Protein AF-A0A512RN31-F1 (afdb_monomer_lite)

Structure (mmCIF, N/CA/C/O backbone):
data_AF-A0A512RN31-F1
#
_entry.id   AF-A0A512RN31-F1
#
loop_
_atom_site.group_PDB
_atom_site.id
_atom_site.type_symbol
_atom_site.label_atom_id
_atom_site.label_alt_id
_atom_site.label_comp_id
_atom_site.label_asym_id
_atom_site.label_entity_id
_atom_site.label_seq_id
_atom_site.pdbx_PDB_ins_code
_atom_site.Cartn_x
_atom_site.Cartn_y
_atom_site.Cartn_z
_atom_site.occupancy
_atom_site.B_iso_or_equiv
_atom_site.auth_seq_id
_atom_site.auth_comp_id
_atom_site.auth_asym_id
_atom_site.auth_atom_id
_atom_site.pdbx_PDB_model_num
ATOM 1 N N . MET A 1 1 ? -7.118 12.153 -1.180 1.00 44.94 1 MET A N 1
ATOM 2 C CA . MET A 1 1 ? -7.392 11.522 0.130 1.00 44.94 1 MET A CA 1
ATOM 3 C C . MET A 1 1 ? -8.608 10.639 -0.055 1.00 44.94 1 MET A C 1
ATOM 5 O O . MET A 1 1 ? -9.573 11.120 -0.636 1.00 44.94 1 MET A O 1
ATOM 9 N N . HIS A 1 2 ? -8.530 9.363 0.338 1.00 47.75 2 HIS A N 1
ATOM 10 C CA . HIS A 1 2 ? -9.686 8.461 0.312 1.00 47.75 2 HIS A CA 1
ATOM 11 C C . HIS A 1 2 ? -10.806 9.064 1.183 1.00 47.75 2 HIS A C 1
ATOM 13 O O . HIS A 1 2 ? -10.462 9.609 2.239 1.00 47.75 2 HIS A O 1
ATOM 19 N N . PRO A 1 3 ? -12.089 9.001 0.776 1.00 49.69 3 PRO A N 1
ATOM 20 C CA . PRO A 1 3 ? -13.175 9.765 1.404 1.00 49.69 3 PRO A CA 1
ATOM 21 C C . PRO A 1 3 ? -13.303 9.577 2.923 1.00 49.69 3 PRO A C 1
ATOM 23 O O . PRO A 1 3 ? -13.727 10.497 3.614 1.00 49.69 3 PRO A O 1
ATOM 26 N N . ASP A 1 4 ? -12.847 8.438 3.449 1.00 60.62 4 ASP A N 1
ATOM 27 C CA . ASP A 1 4 ? -13.033 8.092 4.862 1.00 60.62 4 ASP A CA 1
ATOM 28 C C . ASP A 1 4 ? -11.800 8.337 5.746 1.00 60.62 4 ASP A C 1
ATOM 30 O O . ASP A 1 4 ? -11.862 8.117 6.950 1.00 60.62 4 ASP A O 1
ATOM 34 N N . GLY A 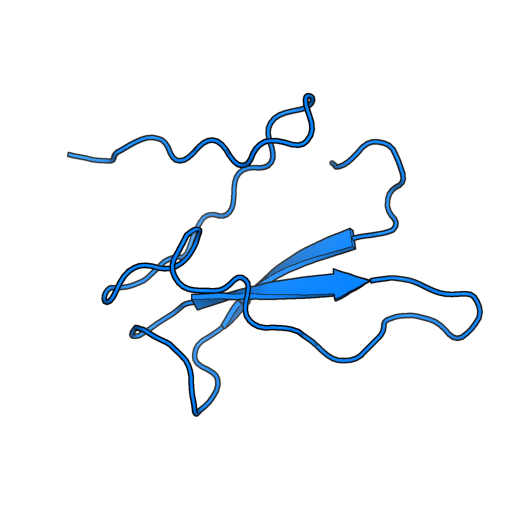1 5 ? -10.647 8.729 5.183 1.00 66.69 5 GLY A N 1
ATOM 35 C CA . GLY A 1 5 ? -9.411 8.976 5.954 1.00 66.69 5 GLY A CA 1
ATOM 36 C C . GLY A 1 5 ? -8.860 7.773 6.745 1.00 66.69 5 GLY A C 1
ATOM 37 O O . GLY A 1 5 ? -7.863 7.903 7.454 1.00 66.69 5 GLY A O 1
ATOM 38 N N . ASN A 1 6 ? -9.479 6.599 6.608 1.00 86.38 6 ASN A N 1
ATOM 39 C CA . ASN A 1 6 ? -9.167 5.396 7.376 1.00 86.38 6 ASN A CA 1
ATOM 40 C C . ASN A 1 6 ? -8.094 4.521 6.724 1.00 86.38 6 ASN A C 1
ATOM 42 O O . ASN A 1 6 ? -7.776 3.467 7.261 1.00 86.38 6 ASN A O 1
ATOM 46 N N . ILE A 1 7 ? -7.531 4.927 5.583 1.00 89.44 7 ILE A N 1
ATOM 47 C CA . ILE A 1 7 ? -6.454 4.190 4.918 1.00 89.44 7 ILE A CA 1
ATOM 48 C C . ILE A 1 7 ? -5.294 5.136 4.610 1.00 89.44 7 ILE A C 1
ATOM 50 O O . ILE A 1 7 ? -5.483 6.180 3.982 1.00 89.44 7 ILE A O 1
ATOM 54 N N . LEU A 1 8 ? -4.094 4.750 5.041 1.00 89.00 8 LEU A N 1
ATOM 55 C CA . LEU A 1 8 ? -2.832 5.413 4.727 1.00 89.00 8 LEU A CA 1
ATOM 56 C C . LEU A 1 8 ? -2.036 4.533 3.767 1.00 89.00 8 LEU A C 1
ATOM 58 O O . LEU A 1 8 ? -1.670 3.425 4.143 1.00 89.00 8 LEU A O 1
ATOM 62 N N . TYR A 1 9 ? -1.739 5.042 2.573 1.00 89.81 9 TYR A N 1
ATOM 63 C CA . TYR A 1 9 ? -0.867 4.390 1.593 1.00 89.81 9 TYR A CA 1
ATOM 64 C C . TYR A 1 9 ? 0.522 5.024 1.621 1.00 89.81 9 TYR A C 1
ATOM 66 O O . TYR A 1 9 ? 0.638 6.243 1.758 1.00 89.81 9 TYR A O 1
ATOM 74 N N . PHE A 1 10 ? 1.569 4.216 1.479 1.00 90.69 10 PHE A N 1
ATOM 75 C CA . PHE A 1 10 ? 2.954 4.686 1.457 1.00 90.69 10 PHE A CA 1
ATOM 76 C C . PHE A 1 10 ? 3.876 3.687 0.747 1.00 90.69 10 PHE A C 1
ATOM 78 O O . PHE A 1 10 ? 3.562 2.503 0.661 1.00 90.69 10 PHE A O 1
ATOM 85 N N . ALA A 1 11 ? 5.019 4.172 0.264 1.00 92.94 11 ALA A N 1
ATOM 86 C CA . ALA A 1 11 ? 6.047 3.369 -0.393 1.00 92.94 11 ALA A CA 1
ATOM 87 C C . ALA A 1 11 ? 7.097 2.869 0.625 1.00 92.94 11 ALA A C 1
ATOM 89 O O . ALA A 1 11 ? 7.452 3.600 1.556 1.00 92.94 11 ALA A O 1
ATOM 90 N N . SER A 1 12 ? 7.582 1.628 0.501 1.00 92.62 12 SER A N 1
ATOM 91 C CA . SER A 1 12 ? 8.558 1.039 1.432 1.00 92.62 12 SER A CA 1
ATOM 92 C C . SER A 1 12 ? 9.354 -0.125 0.824 1.00 92.62 12 SER A C 1
ATOM 94 O O . SER A 1 12 ? 8.807 -0.924 0.073 1.00 92.62 12 SER A O 1
ATOM 96 N N . GLU A 1 13 ? 10.620 -0.279 1.222 1.00 94.00 13 GLU A N 1
ATOM 97 C CA . GLU A 1 13 ? 11.536 -1.361 0.798 1.00 94.00 13 GLU A CA 1
ATOM 98 C C . GLU A 1 13 ? 11.587 -2.505 1.835 1.00 94.00 13 GLU A C 1
ATOM 100 O O . GLU A 1 13 ? 12.642 -3.020 2.212 1.00 94.00 13 GLU A O 1
ATOM 105 N N . ARG A 1 14 ? 10.431 -2.849 2.414 1.00 89.44 14 ARG A N 1
ATOM 106 C CA . ARG A 1 14 ? 10.348 -3.874 3.468 1.00 89.44 14 ARG A CA 1
ATOM 107 C C . ARG A 1 14 ? 10.711 -5.264 2.916 1.00 89.44 14 ARG A C 1
ATOM 109 O O . ARG A 1 14 ? 10.313 -5.586 1.797 1.00 89.44 14 ARG A O 1
ATOM 116 N N . PRO A 1 15 ? 11.377 -6.130 3.708 1.00 89.19 15 PRO A N 1
ATOM 117 C CA . PRO A 1 15 ? 11.639 -7.511 3.306 1.00 89.19 15 PRO A CA 1
ATOM 118 C C . PRO A 1 15 ? 10.352 -8.270 2.963 1.00 89.19 15 PRO A C 1
ATOM 120 O O . PRO A 1 15 ? 9.359 -8.159 3.683 1.00 89.19 15 PRO A O 1
ATOM 123 N N . GLY A 1 16 ? 10.391 -9.076 1.898 1.00 84.62 16 GLY A N 1
ATOM 124 C CA . GLY A 1 16 ? 9.231 -9.836 1.415 1.00 84.62 16 GLY A CA 1
ATOM 125 C C . GLY A 1 16 ? 8.310 -9.061 0.466 1.00 84.62 16 GLY A C 1
ATOM 126 O O . GLY A 1 16 ? 7.220 -9.544 0.168 1.00 84.62 16 GLY A O 1
ATOM 127 N N . GLY A 1 17 ? 8.741 -7.881 0.013 1.00 86.00 17 GLY A N 1
ATOM 128 C CA . GLY A 1 17 ? 8.118 -7.151 -1.085 1.00 86.00 17 GLY A CA 1
ATOM 129 C C . GLY A 1 17 ? 8.270 -7.825 -2.457 1.00 86.00 17 GLY A C 1
ATOM 130 O O . GLY A 1 17 ? 8.984 -8.819 -2.603 1.00 86.00 17 GLY A O 1
ATOM 131 N N . LEU A 1 18 ? 7.569 -7.288 -3.453 1.00 86.88 18 LEU A N 1
ATOM 132 C CA . LEU A 1 18 ? 7.548 -7.751 -4.836 1.00 86.88 18 LEU A CA 1
ATOM 133 C C . LEU A 1 18 ? 8.704 -7.168 -5.660 1.00 86.88 18 LEU A C 1
ATOM 135 O O . LEU A 1 18 ? 9.288 -7.889 -6.469 1.00 86.88 18 LEU A O 1
ATOM 139 N N . GLY A 1 19 ? 9.012 -5.886 -5.461 1.00 85.75 19 GLY A N 1
ATOM 140 C CA . GLY A 1 19 ? 10.073 -5.164 -6.156 1.00 85.75 19 GLY A CA 1
ATOM 141 C C . GLY A 1 19 ? 11.116 -4.566 -5.213 1.00 85.75 19 GLY A C 1
ATOM 142 O O . GLY A 1 19 ? 11.378 -5.083 -4.125 1.00 85.75 19 GLY A O 1
ATOM 143 N N . GLY A 1 20 ? 11.740 -3.471 -5.649 1.00 88.38 20 GLY A N 1
ATOM 144 C CA . GLY A 1 20 ? 12.664 -2.701 -4.816 1.00 88.38 20 GLY A CA 1
ATOM 145 C C . GLY A 1 20 ? 11.906 -1.875 -3.781 1.00 88.38 20 GLY A C 1
ATOM 146 O O . GLY A 1 20 ? 12.064 -2.080 -2.579 1.00 88.38 20 GLY A O 1
ATOM 147 N N . THR A 1 21 ? 11.028 -0.986 -4.245 1.00 91.56 21 THR A N 1
ATOM 148 C CA . THR A 1 21 ? 10.078 -0.254 -3.397 1.00 91.56 21 THR A CA 1
ATOM 149 C C . THR A 1 21 ? 8.653 -0.649 -3.754 1.00 91.56 21 THR A C 1
ATOM 151 O O . THR A 1 21 ? 8.275 -0.544 -4.914 1.00 91.56 21 THR A O 1
ATOM 154 N N . ASP A 1 22 ? 7.851 -1.014 -2.757 1.00 92.94 22 ASP A N 1
ATOM 155 C CA . ASP A 1 22 ? 6.446 -1.381 -2.942 1.00 92.94 22 ASP A CA 1
ATOM 156 C C . ASP A 1 22 ? 5.504 -0.415 -2.220 1.00 92.94 22 ASP A C 1
ATOM 158 O O . ASP A 1 22 ? 5.844 0.171 -1.187 1.00 92.94 22 ASP A O 1
ATOM 162 N N . ILE A 1 23 ? 4.261 -0.357 -2.687 1.00 92.00 23 ILE A N 1
ATOM 163 C CA . ILE A 1 23 ? 3.136 0.251 -1.990 1.00 92.00 23 ILE A CA 1
ATOM 164 C C . ILE A 1 23 ? 2.612 -0.685 -0.897 1.00 92.00 23 ILE A C 1
ATOM 166 O O . ILE A 1 23 ? 2.258 -1.849 -1.121 1.00 92.00 23 ILE A O 1
ATOM 170 N N . TYR A 1 24 ? 2.504 -0.114 0.297 1.00 93.06 24 TYR A N 1
ATOM 171 C CA . TYR A 1 24 ? 1.849 -0.680 1.465 1.00 93.06 24 TYR A CA 1
ATOM 172 C C . TYR A 1 24 ? 0.678 0.204 1.882 1.00 93.06 24 TYR A C 1
ATOM 174 O O . TYR A 1 24 ? 0.633 1.397 1.566 1.00 93.06 24 TYR A O 1
ATOM 182 N N . TYR A 1 25 ? -0.246 -0.370 2.647 1.00 92.31 25 TYR A N 1
ATOM 183 C CA . TYR A 1 25 ? -1.313 0.387 3.285 1.00 92.31 25 TYR A CA 1
ATOM 184 C C . TYR A 1 25 ? -1.535 -0.016 4.743 1.00 92.31 25 TYR A C 1
ATOM 186 O O . TYR A 1 25 ? -1.330 -1.165 5.133 1.00 92.31 25 TYR A O 1
ATOM 194 N N . CYS A 1 26 ? -1.977 0.947 5.549 1.00 93.31 26 CYS A N 1
ATOM 195 C CA . CYS A 1 26 ? -2.463 0.745 6.911 1.00 93.31 26 CYS A CA 1
ATOM 196 C C . CYS A 1 26 ? -3.934 1.139 6.985 1.00 93.31 26 CYS A C 1
ATOM 198 O O . CYS A 1 26 ? -4.312 2.200 6.490 1.00 93.31 26 CYS A O 1
ATOM 200 N N . VAL A 1 27 ? -4.739 0.327 7.667 1.00 92.19 27 VAL A N 1
ATOM 201 C CA . VAL A 1 27 ? -6.128 0.666 7.996 1.00 92.19 27 VAL A CA 1
ATOM 202 C C . VAL A 1 27 ? -6.179 1.220 9.416 1.00 92.19 27 VAL A C 1
ATOM 204 O O . VAL A 1 27 ? -5.595 0.641 10.334 1.00 92.19 27 VAL A O 1
ATOM 207 N N . LYS A 1 28 ? -6.857 2.348 9.604 1.00 91.62 28 LYS A N 1
ATOM 208 C CA . LYS A 1 28 ? -7.144 2.922 10.913 1.00 91.62 28 LYS A CA 1
ATOM 209 C C . LYS A 1 28 ? -8.359 2.224 11.513 1.00 91.62 28 LYS A C 1
ATOM 211 O O . LYS A 1 28 ? -9.391 2.101 10.862 1.00 91.62 28 LYS A O 1
ATOM 216 N N . ASN A 1 29 ? -8.228 1.791 12.756 1.00 87.75 29 ASN A N 1
ATOM 217 C CA . ASN A 1 29 ? -9.306 1.271 13.586 1.00 87.75 29 ASN A CA 1
ATOM 218 C C . ASN A 1 29 ? -9.369 2.062 14.905 1.00 87.75 29 ASN A C 1
ATOM 220 O O . ASN A 1 29 ? -8.597 3.003 15.114 1.00 87.75 29 ASN A O 1
ATOM 224 N N . ASP A 1 30 ? -10.264 1.665 15.808 1.00 88.50 30 ASP A N 1
ATOM 225 C CA . ASP A 1 30 ? -10.469 2.333 17.101 1.00 88.50 30 ASP A CA 1
ATOM 226 C C . ASP A 1 30 ? -9.212 2.349 17.990 1.00 88.50 30 ASP A C 1
ATOM 228 O O . ASP A 1 30 ? -9.061 3.215 18.848 1.00 88.50 30 ASP A O 1
ATOM 232 N N . SER A 1 31 ? -8.282 1.415 17.771 1.00 90.12 31 SER A N 1
ATOM 233 C CA . SER A 1 31 ? -7.000 1.317 18.484 1.00 90.12 31 SER A CA 1
ATOM 234 C C . SER A 1 31 ? -5.847 2.049 17.781 1.00 90.12 31 SER A C 1
A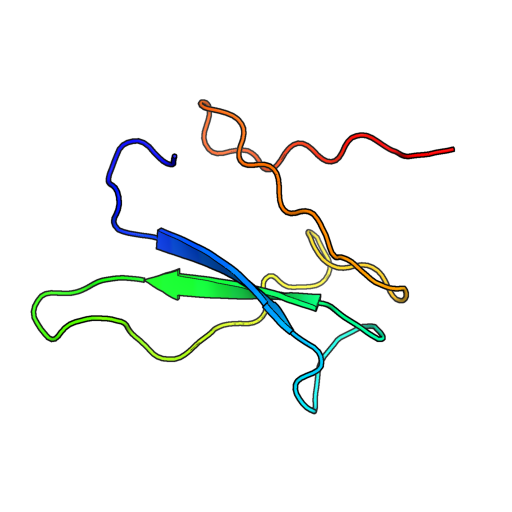TOM 236 O O . SER A 1 31 ? -4.723 2.036 18.280 1.00 90.12 31 SER A O 1
ATOM 238 N N . GLY A 1 32 ? -6.095 2.694 16.637 1.00 90.19 32 GLY 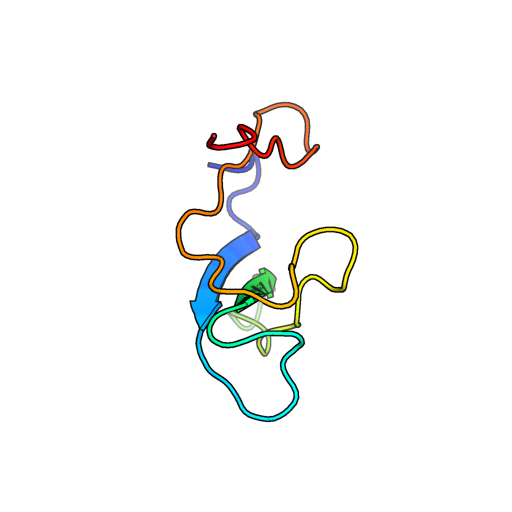A N 1
ATOM 239 C CA . GLY A 1 32 ? -5.089 3.411 15.852 1.00 90.19 32 GLY A CA 1
ATOM 240 C C . GLY A 1 32 ? -4.783 2.744 14.510 1.00 90.19 32 GLY A C 1
ATOM 241 O O . GLY A 1 32 ? -5.653 2.150 13.880 1.00 90.19 32 GLY A O 1
ATOM 242 N N . TRP A 1 33 ? -3.552 2.895 14.022 1.00 93.19 33 TRP A N 1
ATOM 243 C CA . TRP A 1 33 ? -3.135 2.323 12.738 1.00 93.19 33 TRP A CA 1
ATOM 244 C C . TRP A 1 33 ? -2.780 0.841 12.883 1.00 93.19 33 TRP A C 1
ATOM 246 O O . TRP A 1 33 ? -1.936 0.479 13.701 1.00 93.19 33 TRP A O 1
ATOM 256 N N . ALA A 1 34 ? -3.397 -0.010 12.063 1.00 93.31 34 ALA A N 1
ATOM 257 C CA . ALA A 1 34 ? -3.031 -1.416 11.949 1.00 93.31 34 ALA A CA 1
ATOM 258 C C . ALA A 1 34 ? -1.649 -1.599 11.297 1.00 93.31 34 ALA A C 1
ATOM 260 O O . ALA A 1 34 ? -1.096 -0.683 10.677 1.00 93.31 34 ALA A O 1
ATOM 261 N N . ALA A 1 35 ? -1.104 -2.813 11.412 1.00 94.56 35 ALA A N 1
ATOM 262 C CA . ALA A 1 35 ? 0.150 -3.174 10.764 1.00 94.56 35 ALA A CA 1
ATOM 263 C C . ALA A 1 35 ? 0.066 -2.987 9.231 1.00 94.56 35 ALA A C 1
ATOM 265 O O . ALA A 1 35 ? -0.991 -3.241 8.649 1.00 94.56 35 ALA A O 1
ATOM 266 N N . PRO A 1 36 ? 1.159 -2.561 8.572 1.00 93.75 36 PRO A N 1
ATOM 267 C CA . PRO A 1 36 ? 1.190 -2.411 7.123 1.00 93.75 36 PRO A CA 1
ATOM 268 C C . PRO A 1 36 ? 0.933 -3.719 6.383 1.00 93.75 36 PRO A C 1
ATOM 270 O O . PRO A 1 36 ? 1.503 -4.754 6.732 1.00 93.75 36 PRO A O 1
ATOM 273 N N . VAL A 1 37 ? 0.154 -3.639 5.310 1.00 93.81 37 VAL A N 1
ATOM 274 C CA . VAL A 1 37 ? -0.123 -4.747 4.392 1.00 93.81 37 VAL A CA 1
ATOM 275 C C . VAL A 1 37 ? 0.425 -4.391 3.011 1.00 93.81 37 VAL A C 1
ATOM 277 O O . VAL A 1 37 ? 0.232 -3.266 2.549 1.00 93.81 37 VAL A O 1
ATOM 280 N N . ASN A 1 38 ? 1.143 -5.321 2.369 1.00 93.81 38 ASN A N 1
ATOM 281 C CA . ASN A 1 38 ? 1.608 -5.142 0.990 1.00 93.81 38 ASN A CA 1
ATOM 282 C C . ASN A 1 38 ? 0.384 -5.087 0.064 1.00 93.81 38 ASN A C 1
ATOM 284 O O . ASN A 1 38 ? -0.496 -5.942 0.160 1.00 93.81 38 ASN A O 1
ATOM 288 N N . ALA A 1 39 ? 0.318 -4.092 -0.820 1.00 91.94 39 ALA A N 1
ATOM 289 C CA . ALA A 1 39 ? -0.834 -3.880 -1.698 1.00 91.94 39 ALA A CA 1
ATOM 290 C C . ALA A 1 39 ? -0.982 -4.940 -2.811 1.00 91.94 39 ALA A C 1
ATOM 292 O O . ALA A 1 39 ? -1.963 -4.934 -3.555 1.00 91.94 39 ALA A O 1
ATOM 293 N N . GLY A 1 40 ? -0.038 -5.879 -2.895 1.00 91.00 40 GLY A N 1
ATOM 294 C CA . GLY A 1 40 ? -0.088 -7.028 -3.783 1.00 91.00 40 GLY A CA 1
ATOM 295 C C . GLY A 1 40 ? 0.267 -6.697 -5.236 1.00 91.00 40 GLY A C 1
ATOM 296 O O . GLY A 1 40 ? 0.445 -5.535 -5.603 1.00 91.00 40 GLY A O 1
ATOM 297 N N . PRO A 1 41 ? 0.352 -7.726 -6.094 1.00 89.44 41 PRO A N 1
ATOM 298 C CA . PRO A 1 41 ? 0.885 -7.611 -7.456 1.00 89.44 41 PRO A CA 1
ATOM 299 C C . PRO A 1 41 ? -0.058 -6.933 -8.458 1.00 89.44 41 PRO A C 1
ATOM 301 O O . PRO A 1 41 ? 0.311 -6.744 -9.610 1.00 89.44 41 PRO A O 1
ATOM 304 N N . LEU A 1 42 ? -1.287 -6.594 -8.054 1.00 87.88 42 LEU A N 1
ATOM 305 C CA . LEU A 1 42 ? -2.171 -5.754 -8.869 1.00 87.88 42 LEU A CA 1
ATOM 306 C C . LEU A 1 42 ? -1.751 -4.275 -8.812 1.00 87.88 42 LEU A C 1
ATOM 308 O O . LEU A 1 42 ? -2.060 -3.514 -9.723 1.00 87.88 42 LEU A O 1
ATOM 312 N N . ILE A 1 43 ? -1.078 -3.886 -7.726 1.00 86.44 43 ILE A N 1
ATOM 313 C CA . ILE A 1 43 ? -0.656 -2.514 -7.425 1.00 86.44 43 ILE A CA 1
ATOM 314 C C . ILE A 1 43 ? 0.852 -2.374 -7.595 1.00 86.44 43 ILE A C 1
ATOM 316 O O . ILE A 1 43 ? 1.313 -1.414 -8.200 1.00 86.44 43 ILE A O 1
ATOM 320 N N . ASN A 1 44 ? 1.606 -3.330 -7.058 1.00 90.12 44 ASN A N 1
ATOM 321 C CA . ASN A 1 44 ? 3.059 -3.318 -7.091 1.00 90.12 44 ASN A CA 1
ATOM 322 C C . ASN A 1 44 ? 3.589 -3.957 -8.370 1.00 90.12 44 ASN A C 1
ATOM 324 O O . ASN A 1 44 ? 3.036 -4.929 -8.892 1.00 90.12 44 ASN A O 1
ATOM 328 N N . THR A 1 45 ? 4.713 -3.432 -8.829 1.00 87.62 45 THR A N 1
ATOM 329 C CA . THR A 1 45 ? 5.513 -3.951 -9.929 1.00 87.62 45 THR A CA 1
ATOM 330 C C . THR A 1 45 ? 6.775 -4.627 -9.379 1.00 87.62 45 THR A C 1
ATOM 332 O O . THR A 1 45 ? 7.128 -4.450 -8.217 1.00 87.62 45 THR A O 1
ATOM 335 N N . PRO A 1 46 ? 7.529 -5.376 -10.201 1.00 88.62 46 PRO A N 1
ATOM 336 C CA . PRO A 1 46 ? 8.871 -5.824 -9.816 1.00 88.62 46 PRO A CA 1
ATOM 337 C C . PRO A 1 46 ? 9.907 -4.684 -9.674 1.00 88.62 46 PRO A C 1
ATOM 339 O O . PRO A 1 46 ? 11.070 -4.959 -9.387 1.00 88.62 46 PRO A O 1
ATOM 342 N N . GLY A 1 47 ? 9.528 -3.429 -9.958 1.00 87.94 47 GLY A N 1
ATOM 343 C CA . GLY A 1 47 ? 10.394 -2.248 -9.958 1.00 87.94 47 GLY A CA 1
ATOM 344 C C . GLY A 1 47 ? 10.307 -1.425 -8.668 1.00 87.94 47 GLY A C 1
ATOM 345 O O . GLY A 1 47 ? 10.218 -1.978 -7.577 1.00 87.94 47 GLY A O 1
ATOM 346 N N . ASN A 1 48 ? 10.384 -0.094 -8.796 1.00 88.06 48 ASN A N 1
ATOM 347 C CA . ASN A 1 48 ? 10.255 0.844 -7.676 1.00 88.06 48 ASN A CA 1
ATOM 348 C C . ASN A 1 48 ? 8.959 1.652 -7.803 1.00 88.06 48 ASN A C 1
ATOM 350 O O . ASN A 1 48 ? 8.882 2.588 -8.603 1.00 88.06 48 ASN A O 1
ATOM 354 N N . ASP A 1 49 ? 7.974 1.339 -6.968 1.00 84.38 49 ASP A N 1
ATOM 355 C CA . ASP A 1 49 ? 6.685 2.017 -6.900 1.00 84.38 49 ASP A CA 1
ATOM 356 C C . ASP A 1 49 ? 6.706 3.107 -5.820 1.00 84.38 49 ASP A C 1
ATOM 358 O O . ASP A 1 49 ? 6.485 2.862 -4.636 1.00 84.38 49 ASP A O 1
ATOM 362 N N . MET A 1 50 ? 7.012 4.345 -6.224 1.00 80.00 50 MET A N 1
ATOM 363 C CA . MET A 1 50 ? 7.237 5.452 -5.276 1.00 80.00 50 MET A CA 1
ATOM 364 C C . MET A 1 50 ? 6.063 6.424 -5.122 1.00 80.00 50 MET A C 1
ATOM 366 O O . MET A 1 50 ? 6.024 7.190 -4.158 1.00 80.00 50 MET A O 1
ATOM 370 N N . PHE A 1 51 ? 5.107 6.423 -6.052 1.00 76.38 51 PHE A N 1
ATOM 371 C CA . PHE A 1 51 ? 4.076 7.462 -6.128 1.00 76.38 51 PHE A CA 1
ATOM 372 C C . PHE A 1 51 ? 2.665 6.859 -6.173 1.00 76.38 51 PHE A C 1
ATOM 374 O O . PHE A 1 51 ? 2.056 6.803 -7.242 1.00 76.38 51 PHE A O 1
ATOM 381 N N . PRO A 1 52 ? 2.112 6.414 -5.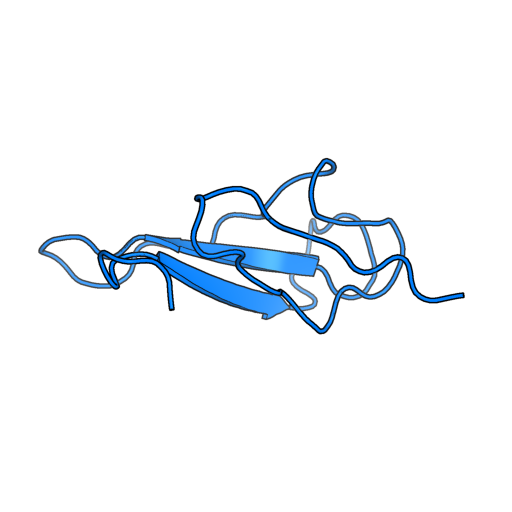028 1.00 66.38 52 PRO A N 1
ATOM 382 C CA . PRO A 1 52 ? 0.729 5.961 -4.984 1.00 66.38 52 PRO A CA 1
ATOM 383 C C . PRO A 1 52 ? -0.220 7.138 -5.253 1.00 66.38 52 PRO A C 1
ATOM 385 O O . PRO A 1 52 ? -0.218 8.131 -4.522 1.00 66.38 52 PRO A O 1
ATOM 388 N N . TYR A 1 53 ? -1.064 7.016 -6.279 1.00 63.53 53 TYR A N 1
ATOM 389 C CA . TYR A 1 53 ? -2.164 7.944 -6.542 1.00 63.53 53 TYR A CA 1
ATOM 390 C C . TYR A 1 53 ? -3.510 7.246 -6.317 1.00 63.53 53 TYR A C 1
ATOM 392 O O . TYR A 1 53 ? -3.806 6.211 -6.910 1.00 63.53 53 TYR A O 1
ATOM 400 N N . ILE A 1 54 ? -4.342 7.825 -5.449 1.00 60.00 54 ILE A N 1
ATOM 401 C CA . ILE A 1 54 ? -5.685 7.316 -5.142 1.00 60.00 54 ILE A CA 1
ATOM 402 C C . ILE A 1 54 ? -6.679 8.125 -5.972 1.00 60.00 54 ILE A C 1
ATOM 404 O O . ILE A 1 54 ? -6.842 9.324 -5.721 1.00 60.00 54 ILE A O 1
ATOM 408 N N . SER A 1 55 ? -7.352 7.487 -6.935 1.00 51.88 55 SER A N 1
ATOM 409 C CA . SER A 1 55 ? -8.476 8.131 -7.614 1.00 51.88 55 SER A CA 1
ATOM 410 C C . SER A 1 55 ? -9.683 8.177 -6.670 1.00 51.88 55 SER A C 1
ATOM 412 O O . SER A 1 55 ? -9.895 7.285 -5.846 1.00 51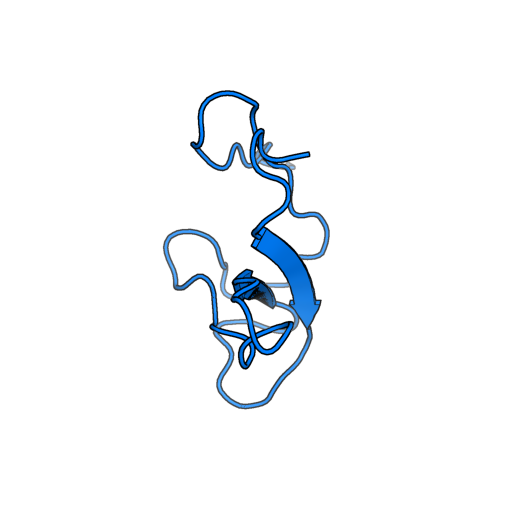.88 55 SER A O 1
ATOM 414 N N . VAL A 1 56 ? -10.480 9.241 -6.761 1.00 49.75 56 VAL A N 1
ATOM 415 C CA . VAL A 1 56 ? -11.612 9.519 -5.853 1.00 49.75 56 VAL A CA 1
ATOM 416 C C . VAL A 1 56 ? -12.758 8.495 -5.980 1.00 49.75 56 VAL A C 1
ATOM 418 O O . VAL A 1 56 ? -13.743 8.595 -5.259 1.00 49.75 56 VAL A O 1
ATOM 421 N N . ALA A 1 57 ? -12.624 7.500 -6.863 1.00 50.53 57 ALA A N 1
ATOM 422 C CA . ALA A 1 57 ? -13.592 6.430 -7.085 1.00 50.53 57 ALA A CA 1
ATOM 423 C C . ALA A 1 57 ? -13.249 5.107 -6.367 1.00 50.53 57 ALA A C 1
ATOM 425 O O . ALA A 1 57 ? -13.979 4.136 -6.519 1.00 50.53 57 ALA A O 1
ATOM 426 N N . GLY A 1 58 ? -12.170 5.047 -5.579 1.00 49.62 58 GLY A N 1
ATOM 427 C CA . GLY A 1 58 ? -11.753 3.811 -4.898 1.00 49.62 58 GLY A CA 1
ATOM 428 C C . GLY A 1 58 ? -10.880 2.889 -5.755 1.00 49.62 58 GLY A C 1
ATOM 429 O O . GLY A 1 58 ? -10.280 1.964 -5.216 1.00 49.62 58 GLY A O 1
ATOM 430 N N . ASP A 1 59 ? -10.714 3.197 -7.043 1.00 52.72 59 ASP A N 1
ATOM 431 C CA . ASP A 1 59 ? -9.787 2.485 -7.919 1.00 52.72 59 ASP A CA 1
ATOM 432 C C . ASP A 1 59 ? -8.415 3.186 -7.955 1.00 52.72 59 ASP A C 1
ATOM 434 O O . ASP A 1 59 ? -8.334 4.393 -8.221 1.00 52.72 59 ASP A O 1
ATOM 438 N N . PRO A 1 60 ? -7.307 2.476 -7.694 1.00 55.53 60 PRO A N 1
ATOM 439 C CA . PRO A 1 60 ? -5.969 3.026 -7.865 1.00 55.53 60 PRO A CA 1
ATOM 440 C C . PRO A 1 60 ? -5.694 3.244 -9.359 1.00 55.53 60 PRO A C 1
ATOM 442 O O . PRO A 1 60 ? -5.653 2.304 -10.149 1.00 55.53 60 PRO A O 1
ATOM 445 N N . TYR A 1 61 ? -5.525 4.508 -9.752 1.00 59.19 61 TYR A N 1
ATOM 446 C CA . TYR A 1 61 ? -5.126 4.881 -11.107 1.00 59.19 61 TYR A CA 1
ATOM 447 C C . TYR A 1 61 ? -3.606 5.017 -11.143 1.00 59.19 61 TYR A C 1
ATOM 449 O O . TYR A 1 61 ? -3.052 5.944 -10.549 1.00 59.19 61 TYR A O 1
ATOM 457 N N . PHE A 1 62 ? -2.939 4.112 -11.855 1.00 64.75 62 PHE A N 1
ATOM 458 C CA . PHE A 1 62 ? -1.522 4.239 -12.181 1.00 64.75 62 PHE A CA 1
ATOM 459 C C . PHE A 1 62 ? -1.392 4.982 -13.510 1.00 64.75 62 PHE A C 1
ATOM 461 O O . PHE A 1 62 ? -1.777 4.432 -14.547 1.00 64.75 62 PHE A O 1
ATOM 468 N N . PRO A 1 63 ? -0.857 6.216 -13.543 1.00 48.19 63 PRO A N 1
ATOM 469 C CA . PRO A 1 63 ? -0.390 6.762 -14.801 1.00 48.19 63 PRO A CA 1
ATOM 470 C C . PRO A 1 63 ? 0.803 5.908 -15.233 1.00 48.19 63 PRO A C 1
ATOM 472 O O . PRO A 1 63 ? 1.861 5.954 -14.612 1.00 48.19 63 PRO A O 1
ATOM 475 N N . LEU A 1 64 ? 0.611 5.101 -16.277 1.00 44.97 64 LEU A N 1
ATOM 476 C CA . LEU A 1 64 ? 1.691 4.399 -16.962 1.00 44.97 64 LEU A CA 1
ATOM 477 C C . LEU A 1 64 ? 2.717 5.446 -17.417 1.00 44.97 64 LEU A C 1
ATOM 479 O O . LEU A 1 64 ? 2.510 6.139 -18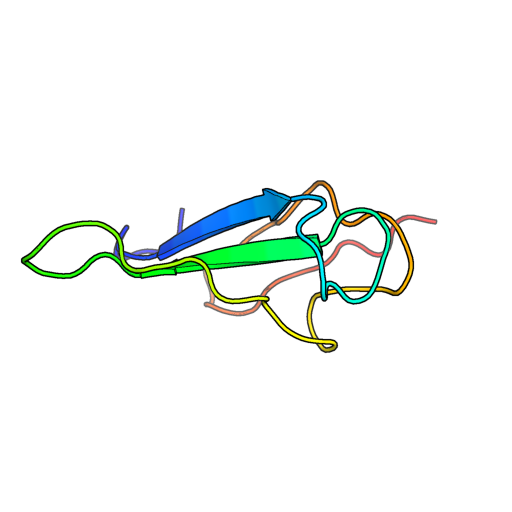.415 1.00 44.97 64 LEU A O 1
ATOM 483 N N . SER A 1 65 ? 3.793 5.613 -16.650 1.00 51.81 65 SER A N 1
ATOM 484 C CA . SER A 1 65 ? 4.931 6.427 -17.054 1.00 51.81 65 SER A CA 1
ATOM 485 C C . SER A 1 65 ? 5.714 5.661 -18.111 1.00 51.81 65 SER A C 1
ATOM 487 O O . SER A 1 65 ? 6.135 4.526 -17.888 1.00 51.81 65 SER A O 1
ATOM 489 N N . ARG A 1 66 ? 5.850 6.304 -19.266 1.00 42.53 66 ARG A N 1
ATOM 490 C CA . ARG A 1 66 ? 6.742 5.930 -20.357 1.00 42.53 66 ARG A CA 1
ATOM 491 C C . ARG A 1 66 ? 8.202 6.135 -19.968 1.00 42.53 66 ARG A C 1
ATOM 493 O O . ARG A 1 66 ? 8.455 7.074 -19.180 1.00 42.53 66 ARG A O 1
#

Secondary structure (DSSP, 8-state):
--TTS-EEEEEE--TT-SSSBEEEEEEEETTEEPPPEE--TTT--SSB-----B-TTSSB------

Foldseek 3Di:
DAPPPQKDKFWDCDPPDQARIFIWMWGQDPVGTDDIDTPDPVGDDNYGDGDFDQDRVRDTDDPPDD

Organism: NCBI:txid1096750

InterPro domains:
  IPR011659 WD40-like beta-propeller [PF07676] (3-24)
  IPR011659 WD40-like beta-propeller [PF07676] (40-55)

Radius of gyration: 12.21 Å; chains: 1; bounding box: 26×21×39 Å

pLDDT: mean 78.85, std 17.11, range [42.53, 94.56]

Sequence (66 aa):
MHPDGNILYFASERPGGLGGTDIYYCVKNDSGWAAPVNAGPLINTPGNDMFPYISVAGDPYFPLSR